Protein AF-A0A1I3PKV8-F1 (afdb_monomer)

Radius of gyration: 22.39 Å; Cα contacts (8 Å, |Δi|>4): 91; chains: 1; bounding box: 80×43×57 Å

Secondary structure (DSSP, 8-state):
-------------------TTGGGS-HHHHHHHHHHHHHHHH-TT-HHHHHHHHHHHHHHHHHHHHHHHHHHHHHHHHHS-HHHHHHHHHHHHHHHHHHHHHHHHHHHHTTTS-HHHHHHHHHHHHHHHHHHHHTSHHHHHTTSS--

Nearest PDB structures (foldseek):
  3jbi-assembly1_V  TM=3.702E-01  e=1.021E+00  Gallus gallus

Solvent-accessible surface area (backbone atoms only — not comparable to full-atom values): 8548 Å² total; per-residue (Å²): 136,89,80,86,81,82,84,79,77,76,82,68,84,78,75,78,77,68,68,97,61,75,87,75,66,53,73,68,39,56,51,40,50,52,50,34,53,54,50,35,71,77,44,78,89,48,68,66,63,37,52,54,43,42,24,52,32,28,45,54,44,24,55,54,49,48,51,53,35,54,56,48,50,51,60,52,43,75,71,44,58,72,74,54,29,55,50,51,54,51,53,51,56,51,48,54,55,51,50,53,55,51,22,52,54,53,23,66,75,38,72,92,50,61,46,65,34,49,28,25,49,43,47,34,49,57,43,52,54,49,42,52,52,73,66,37,63,71,78,56,52,74,72,68,81,81,120

Foldseek 3Di:
DDDDDDPPDDPDPDDPPDPPLVVQFDPQLVVQLVVLVVVCVVPVPDPPSSLVSLLVSLQVRLVVLVVVLVVLLVVLLVLADPVLNVVSVVVVVVLVVVLQVVLQVQLVVPVVDSSSNSSSSSSSVSSVVSSVVSVDVVSVVNNPPPD

Mean predicted aligned error: 9.86 Å

Structure (mmCIF, N/CA/C/O backbone):
data_AF-A0A1I3PKV8-F1
#
_entry.id   AF-A0A1I3PKV8-F1
#
loop_
_atom_site.group_PDB
_atom_site.id
_atom_site.type_symbol
_atom_site.label_atom_id
_atom_site.label_alt_id
_atom_site.label_comp_id
_atom_site.label_asym_id
_atom_site.label_entity_id
_atom_site.label_seq_id
_atom_site.pdbx_PDB_ins_code
_atom_site.Cartn_x
_atom_site.Cartn_y
_atom_site.Cartn_z
_atom_site.occupancy
_atom_site.B_iso_or_equiv
_atom_site.auth_seq_id
_atom_site.auth_comp_id
_atom_site.auth_asym_id
_atom_site.auth_atom_id
_atom_site.pdbx_PDB_model_num
ATOM 1 N N . MET A 1 1 ? 59.854 -33.909 4.022 1.00 40.75 1 MET A N 1
ATOM 2 C CA . MET A 1 1 ? 59.153 -33.776 2.727 1.00 40.75 1 MET A CA 1
ATOM 3 C C . MET A 1 1 ? 57.698 -33.452 3.007 1.00 40.75 1 MET A C 1
ATOM 5 O O . MET A 1 1 ? 57.123 -34.022 3.923 1.00 40.75 1 MET A O 1
ATOM 9 N N . LEU A 1 2 ? 57.193 -32.457 2.286 1.00 44.53 2 LEU A N 1
ATOM 10 C CA . LEU A 1 2 ? 55.882 -31.821 2.399 1.00 44.53 2 LEU A CA 1
ATOM 11 C C . LEU A 1 2 ? 54.740 -32.740 1.947 1.00 44.53 2 LEU A C 1
ATOM 13 O O . LEU A 1 2 ? 54.900 -33.442 0.954 1.00 44.53 2 LEU A O 1
ATOM 17 N N . ALA A 1 3 ? 53.570 -32.611 2.576 1.00 42.50 3 ALA A N 1
ATOM 18 C CA . ALA A 1 3 ? 52.285 -32.695 1.880 1.00 42.50 3 ALA A CA 1
ATOM 19 C C . ALA A 1 3 ? 51.203 -31.947 2.678 1.00 42.50 3 ALA A C 1
ATOM 21 O O . ALA A 1 3 ? 50.620 -32.461 3.629 1.00 42.50 3 ALA A O 1
ATOM 22 N N . PHE A 1 4 ? 50.970 -30.701 2.266 1.00 46.53 4 PHE A N 1
ATOM 23 C CA . PHE A 1 4 ? 49.747 -29.943 2.513 1.00 46.53 4 PHE A CA 1
ATOM 24 C C . PHE A 1 4 ? 48.559 -30.671 1.867 1.00 46.53 4 PHE A C 1
ATOM 26 O O . PHE A 1 4 ? 48.600 -30.944 0.669 1.00 46.53 4 PHE A O 1
ATOM 33 N N . VAL A 1 5 ? 47.474 -30.896 2.610 1.00 56.09 5 VAL A N 1
ATOM 34 C CA . VAL A 1 5 ? 46.148 -31.122 2.016 1.00 56.09 5 VAL A CA 1
ATOM 35 C C . VAL A 1 5 ? 45.291 -29.913 2.360 1.00 56.09 5 VAL A C 1
ATOM 37 O O . VAL A 1 5 ? 44.822 -29.748 3.484 1.00 56.09 5 VAL A O 1
ATOM 40 N N . ALA A 1 6 ? 45.152 -29.030 1.375 1.00 49.81 6 ALA A N 1
ATOM 41 C CA . ALA A 1 6 ? 44.267 -27.882 1.416 1.00 49.81 6 ALA A CA 1
ATOM 42 C C . ALA A 1 6 ? 42.807 -28.359 1.394 1.00 49.81 6 ALA A C 1
ATOM 44 O O . ALA A 1 6 ? 42.340 -28.918 0.402 1.00 49.81 6 ALA A O 1
ATOM 45 N N . MET A 1 7 ? 42.075 -28.124 2.483 1.00 49.09 7 MET A N 1
ATOM 46 C CA . MET A 1 7 ? 40.618 -28.222 2.487 1.00 49.09 7 MET A CA 1
ATOM 47 C C . MET A 1 7 ? 40.035 -26.993 1.781 1.00 49.09 7 MET A C 1
ATOM 49 O O . MET A 1 7 ? 39.788 -25.958 2.397 1.00 49.09 7 MET A O 1
ATOM 53 N N . LEU A 1 8 ? 39.815 -27.113 0.474 1.00 49.81 8 LEU A N 1
ATOM 54 C CA . LEU A 1 8 ? 38.966 -26.205 -0.292 1.00 49.81 8 LEU A CA 1
ATOM 55 C C . LEU A 1 8 ? 37.502 -26.552 0.001 1.00 49.81 8 LEU A C 1
ATOM 57 O O . LEU A 1 8 ? 36.912 -27.415 -0.645 1.00 49.81 8 LEU A O 1
ATOM 61 N N . TRP A 1 9 ? 36.914 -25.892 0.998 1.00 55.56 9 TRP A N 1
ATOM 62 C CA . TRP A 1 9 ? 35.465 -25.897 1.176 1.00 55.56 9 TRP A CA 1
ATOM 63 C C . TRP A 1 9 ? 34.856 -25.018 0.088 1.00 55.56 9 TRP A C 1
ATOM 65 O O . TRP A 1 9 ? 35.055 -23.804 0.061 1.00 55.56 9 TRP A O 1
ATOM 75 N N . GLY A 1 10 ? 34.160 -25.667 -0.844 1.00 43.78 10 GLY A N 1
ATOM 76 C CA . GLY A 1 10 ? 33.440 -25.013 -1.922 1.00 43.78 10 GLY A CA 1
ATOM 77 C C . GLY A 1 10 ? 32.425 -24.016 -1.373 1.00 43.78 10 GLY A C 1
ATOM 78 O O . GLY A 1 10 ? 31.510 -24.379 -0.634 1.00 43.78 10 GLY A O 1
ATOM 79 N N . LEU A 1 11 ? 32.574 -22.758 -1.777 1.00 53.31 11 LEU A N 1
ATOM 80 C CA . LEU A 1 11 ? 31.503 -21.775 -1.733 1.00 53.31 11 LEU A CA 1
ATOM 81 C C . LEU A 1 11 ? 30.396 -22.286 -2.662 1.00 53.31 11 LEU A C 1
ATOM 83 O O . LEU A 1 11 ? 30.490 -22.174 -3.884 1.00 53.31 11 LEU A O 1
ATOM 87 N N . GLY A 1 12 ? 29.373 -22.915 -2.083 1.00 49.25 12 GLY A N 1
ATOM 88 C CA . GLY A 1 12 ? 28.143 -23.226 -2.802 1.00 49.25 12 GLY A CA 1
ATOM 89 C C . GLY A 1 12 ? 27.530 -21.943 -3.380 1.00 49.25 12 GLY A C 1
ATOM 90 O O . GLY A 1 12 ? 27.761 -20.857 -2.840 1.00 49.25 12 GLY A O 1
ATOM 91 N N . PRO A 1 13 ? 26.762 -22.032 -4.480 1.00 54.19 13 PRO A N 1
ATOM 92 C CA . PRO A 1 13 ? 26.143 -20.861 -5.082 1.00 54.19 13 PRO A CA 1
ATOM 93 C C . PRO A 1 13 ? 25.268 -20.166 -4.038 1.00 54.19 13 PRO A C 1
ATOM 95 O O . PRO A 1 13 ? 24.333 -20.763 -3.502 1.00 54.19 13 PRO A O 1
ATOM 98 N N . MET A 1 14 ? 25.581 -18.904 -3.739 1.00 40.78 14 MET A N 1
ATOM 99 C CA . MET A 1 14 ? 24.706 -18.070 -2.929 1.00 40.78 14 MET A CA 1
ATOM 100 C C . MET A 1 14 ? 23.363 -17.984 -3.646 1.00 40.78 14 MET A C 1
ATOM 102 O O . MET A 1 14 ? 23.256 -17.415 -4.731 1.00 40.78 14 MET A O 1
ATOM 106 N N . SER A 1 15 ? 22.334 -18.590 -3.058 1.00 46.16 15 SER A N 1
ATOM 107 C CA . SER A 1 15 ? 20.959 -18.381 -3.479 1.00 46.16 15 SER A CA 1
ATOM 108 C C . SER A 1 15 ? 20.700 -16.879 -3.447 1.00 46.16 15 SER A C 1
ATOM 110 O O . SER A 1 15 ? 20.702 -16.288 -2.366 1.00 46.16 15 SER A O 1
ATOM 112 N N . VAL A 1 16 ? 20.514 -16.271 -4.622 1.00 46.19 16 VAL A N 1
ATOM 113 C CA . VAL A 1 16 ? 20.002 -14.906 -4.764 1.00 46.19 16 VAL A CA 1
ATOM 114 C C . VAL A 1 16 ? 18.682 -14.886 -4.009 1.00 46.19 16 VAL A C 1
ATOM 116 O O . VAL A 1 16 ? 17.677 -15.421 -4.484 1.00 46.19 16 VAL A O 1
ATOM 119 N N . GLN A 1 17 ? 18.712 -14.366 -2.780 1.00 42.47 17 GLN A N 1
ATOM 120 C CA . GLN A 1 17 ? 17.522 -14.202 -1.966 1.00 42.47 17 GLN A CA 1
ATOM 121 C C . GLN A 1 17 ? 16.657 -13.222 -2.730 1.00 42.47 17 GLN A C 1
ATOM 123 O O . GLN A 1 17 ? 16.925 -12.024 -2.786 1.00 42.47 17 GLN A O 1
ATOM 128 N N . SER A 1 18 ? 15.651 -13.761 -3.404 1.00 49.31 18 SER A N 1
ATOM 129 C CA . SER A 1 18 ? 14.627 -12.913 -3.969 1.00 49.31 18 SER A CA 1
ATOM 130 C C . SER A 1 18 ? 14.040 -12.078 -2.832 1.00 49.31 18 SER A C 1
ATOM 132 O O . SER A 1 18 ? 13.883 -12.613 -1.729 1.00 49.31 18 SER A O 1
ATOM 134 N N . PRO A 1 19 ? 13.708 -10.799 -3.065 1.00 55.66 19 PRO A N 1
ATOM 135 C CA . PRO A 1 19 ? 13.130 -9.966 -2.024 1.00 55.66 19 PRO A CA 1
ATOM 136 C C . PRO A 1 19 ? 11.946 -10.706 -1.380 1.00 55.66 19 PRO A C 1
ATOM 138 O O . PRO A 1 19 ? 11.137 -11.298 -2.100 1.00 55.66 19 PRO A O 1
ATOM 141 N N . ALA A 1 20 ? 11.815 -10.646 -0.048 1.00 54.12 20 ALA A N 1
ATOM 142 C CA . ALA A 1 20 ? 10.784 -11.302 0.784 1.00 54.12 20 ALA A CA 1
ATOM 143 C C . ALA A 1 20 ? 9.299 -11.030 0.400 1.00 54.12 20 ALA A C 1
ATOM 145 O O . ALA A 1 20 ? 8.373 -11.428 1.102 1.00 54.12 20 ALA A O 1
ATOM 146 N N . TRP A 1 21 ? 9.061 -10.362 -0.725 1.00 60.47 21 TRP A N 1
ATOM 147 C CA . TRP A 1 21 ? 7.824 -9.736 -1.182 1.00 60.47 21 TRP A CA 1
ATOM 148 C C . TRP A 1 21 ? 7.219 -10.501 -2.381 1.00 60.47 21 TRP A C 1
ATOM 150 O O . TRP A 1 21 ? 6.097 -10.221 -2.791 1.00 60.47 21 TRP A O 1
ATOM 160 N N . LEU A 1 22 ? 7.916 -11.509 -2.936 1.00 53.41 22 LEU A N 1
ATOM 161 C CA . LEU A 1 22 ? 7.489 -12.238 -4.146 1.00 53.41 22 LEU A CA 1
ATOM 162 C C . LEU A 1 22 ? 6.143 -12.977 -4.029 1.00 53.41 22 LEU A C 1
ATOM 164 O O . LEU A 1 22 ? 5.466 -13.146 -5.040 1.00 53.41 22 LEU A O 1
ATOM 168 N N . GLY A 1 23 ? 5.734 -13.401 -2.829 1.00 60.28 23 GLY A N 1
ATOM 169 C CA . GLY A 1 23 ? 4.463 -14.110 -2.613 1.00 60.28 23 GLY A CA 1
ATOM 170 C C . GLY A 1 23 ? 3.223 -13.209 -2.567 1.00 60.28 23 GLY A C 1
ATOM 171 O O . GLY A 1 23 ? 2.116 -13.697 -2.351 1.00 60.28 23 GLY A O 1
ATOM 172 N N . GLU A 1 24 ? 3.389 -11.895 -2.718 1.00 78.12 24 GLU A N 1
ATOM 173 C CA . GLU A 1 24 ? 2.340 -10.920 -2.419 1.00 78.12 24 GLU A CA 1
ATOM 174 C C . GLU A 1 24 ? 1.660 -10.284 -3.641 1.00 78.12 24 GLU A C 1
ATOM 176 O O . GLU A 1 24 ? 0.690 -9.530 -3.491 1.00 78.12 24 GLU A O 1
ATOM 181 N N . PHE A 1 25 ? 2.144 -10.584 -4.844 1.00 89.50 25 PHE A N 1
ATOM 182 C CA . PHE A 1 25 ? 1.652 -9.983 -6.079 1.00 89.50 25 PHE A CA 1
ATOM 183 C C . PHE A 1 25 ? 0.562 -10.824 -6.746 1.00 89.50 25 PHE A C 1
ATOM 185 O O . PHE A 1 25 ? 0.521 -12.050 -6.644 1.00 89.50 25 PHE A O 1
ATOM 192 N N . SER A 1 26 ? -0.348 -10.167 -7.467 1.00 92.12 26 SER A N 1
ATOM 193 C CA . SER A 1 26 ? -1.408 -10.879 -8.179 1.00 92.12 26 SER A CA 1
ATOM 194 C C . SER A 1 26 ? -0.895 -11.596 -9.436 1.00 92.12 26 SER A C 1
ATOM 196 O O . SER A 1 26 ? 0.069 -11.178 -10.083 1.00 92.12 26 SER A O 1
ATOM 198 N N . ALA A 1 27 ? -1.626 -12.622 -9.883 1.00 93.44 27 ALA A N 1
ATOM 199 C CA . ALA A 1 27 ? -1.384 -13.249 -11.185 1.00 93.44 27 ALA A CA 1
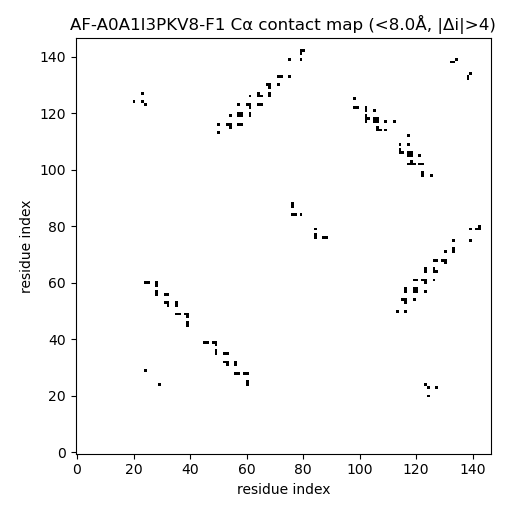ATOM 200 C C . ALA A 1 27 ? -1.409 -12.229 -12.342 1.00 93.44 27 ALA A C 1
ATOM 202 O O . ALA A 1 27 ? -0.648 -12.360 -13.303 1.00 93.44 27 ALA A O 1
ATOM 203 N N . SER A 1 28 ? -2.240 -11.184 -12.228 1.00 93.81 28 SER A N 1
ATOM 204 C CA . SER A 1 28 ? -2.320 -10.110 -13.222 1.00 93.81 28 SER A CA 1
ATOM 205 C C . SER A 1 28 ? -1.062 -9.237 -13.264 1.00 93.81 28 SER A C 1
ATOM 207 O O . SER A 1 28 ? -0.626 -8.867 -14.352 1.00 93.81 28 SER A O 1
ATOM 209 N N . PHE A 1 29 ? -0.416 -8.989 -12.121 1.00 95.06 29 PHE A N 1
ATOM 210 C CA . PHE A 1 29 ? 0.887 -8.323 -12.080 1.00 95.06 29 PHE A CA 1
ATOM 211 C C . PHE A 1 29 ? 1.957 -9.166 -12.769 1.00 95.06 29 PHE A C 1
ATOM 213 O O . PHE A 1 29 ? 2.649 -8.674 -13.657 1.00 95.06 29 PHE A O 1
ATOM 220 N N . HIS A 1 30 ? 2.041 -10.460 -12.451 1.00 93.75 30 HIS A N 1
ATOM 221 C CA . HIS A 1 30 ? 3.005 -11.341 -13.111 1.00 93.75 30 HIS A CA 1
ATOM 222 C C . HIS A 1 30 ? 2.767 -11.440 -14.623 1.00 93.75 30 HIS A C 1
ATOM 224 O O . HIS A 1 30 ? 3.723 -11.475 -15.398 1.00 93.75 30 HIS A O 1
ATOM 230 N N . ALA A 1 31 ? 1.507 -11.464 -15.066 1.00 95.62 31 ALA A N 1
ATOM 231 C CA . ALA A 1 31 ? 1.174 -11.416 -16.486 1.00 95.62 31 ALA A CA 1
ATOM 232 C C . ALA A 1 31 ? 1.639 -10.104 -17.138 1.00 95.62 31 ALA A C 1
ATOM 234 O O . ALA A 1 31 ? 2.252 -10.154 -18.204 1.00 95.62 31 ALA A O 1
ATOM 235 N N . CYS A 1 32 ? 1.420 -8.965 -16.476 1.00 95.75 32 CYS A N 1
ATOM 236 C CA . CYS A 1 32 ? 1.874 -7.651 -16.932 1.00 95.75 32 CYS A CA 1
ATOM 237 C C . CYS A 1 32 ? 3.402 -7.597 -17.073 1.00 95.75 32 CYS A C 1
ATOM 239 O O . CYS A 1 32 ? 3.909 -7.299 -18.152 1.00 95.75 32 CYS A O 1
ATOM 241 N N . MET A 1 33 ? 4.140 -8.014 -16.039 1.00 93.62 33 MET A N 1
ATOM 242 C CA . MET A 1 33 ? 5.608 -8.044 -16.055 1.00 93.62 33 MET A CA 1
ATOM 243 C C . MET A 1 33 ? 6.158 -8.950 -17.168 1.00 93.62 33 MET A C 1
ATOM 245 O O . MET A 1 33 ? 7.126 -8.602 -17.844 1.00 93.62 33 MET A O 1
ATOM 249 N N . ARG A 1 34 ? 5.518 -10.103 -17.427 1.00 93.75 34 ARG A N 1
ATOM 250 C CA . ARG A 1 34 ? 5.886 -10.971 -18.561 1.00 93.75 34 ARG A CA 1
ATOM 251 C C . ARG A 1 34 ? 5.624 -10.305 -19.911 1.00 93.75 34 ARG A C 1
ATOM 253 O O . ARG A 1 34 ? 6.425 -10.484 -20.826 1.00 93.75 34 ARG A O 1
ATOM 260 N N . SER A 1 35 ? 4.521 -9.573 -20.052 1.00 92.12 35 SER A N 1
ATOM 261 C CA . SER A 1 35 ? 4.213 -8.820 -21.273 1.00 92.12 35 SER A CA 1
ATOM 262 C C . SER A 1 35 ? 5.223 -7.698 -21.513 1.00 92.12 35 SER A C 1
ATOM 264 O O . SER A 1 35 ? 5.745 -7.612 -22.621 1.00 92.12 35 SER A O 1
ATOM 266 N N . ALA A 1 36 ? 5.582 -6.931 -20.477 1.00 90.75 36 ALA A N 1
ATOM 267 C CA . ALA A 1 36 ? 6.624 -5.905 -20.549 1.00 90.75 36 ALA A CA 1
ATOM 268 C C . ALA A 1 36 ? 7.969 -6.496 -21.010 1.00 90.75 36 ALA A C 1
ATOM 270 O O . ALA A 1 36 ? 8.589 -5.994 -21.943 1.00 90.75 36 ALA A O 1
ATOM 271 N N . LYS A 1 37 ? 8.375 -7.640 -20.441 1.00 89.38 37 LYS A N 1
ATOM 272 C CA . LYS A 1 37 ? 9.613 -8.334 -20.835 1.00 89.38 37 LYS A CA 1
ATOM 273 C C . LYS A 1 37 ? 9.583 -8.872 -22.269 1.00 89.38 37 LYS A C 1
ATOM 275 O O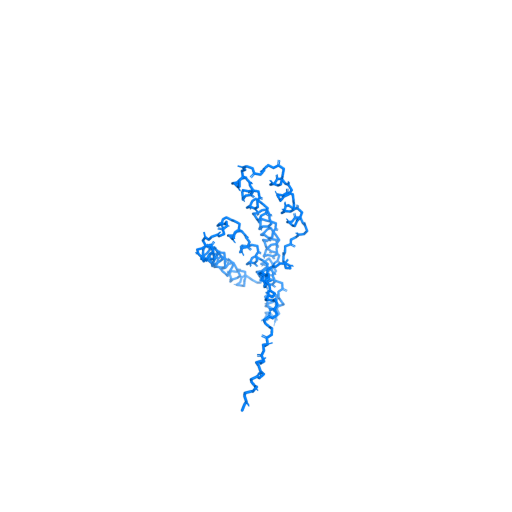 . LYS A 1 37 ? 10.598 -8.843 -22.959 1.00 89.38 37 LYS A O 1
ATOM 280 N N . ARG A 1 38 ? 8.443 -9.401 -22.735 1.00 89.38 38 ARG A N 1
ATOM 281 C CA . ARG A 1 38 ? 8.305 -9.828 -24.141 1.00 89.38 38 ARG A CA 1
ATOM 282 C C . ARG A 1 38 ? 8.423 -8.642 -25.092 1.00 89.38 38 ARG A C 1
ATOM 284 O O . ARG A 1 38 ? 9.074 -8.771 -26.121 1.00 89.38 38 ARG A O 1
ATOM 291 N N . TRP A 1 39 ? 7.826 -7.513 -24.725 1.00 85.44 39 TRP A N 1
ATOM 292 C CA . TRP A 1 39 ? 7.895 -6.287 -25.507 1.00 85.44 39 TRP A CA 1
ATOM 293 C C . TRP A 1 39 ? 9.338 -5.760 -25.604 1.00 85.44 39 TRP A C 1
ATOM 295 O O . TRP A 1 39 ? 9.808 -5.535 -26.716 1.00 85.44 39 TRP A O 1
ATOM 305 N N . GLN A 1 40 ? 10.084 -5.729 -24.491 1.00 85.62 40 GLN A N 1
ATOM 306 C CA . GLN A 1 40 ? 11.516 -5.384 -24.470 1.00 85.62 40 GLN A CA 1
ATOM 307 C C . GLN A 1 40 ? 12.340 -6.245 -25.442 1.00 85.62 40 GLN A C 1
ATOM 309 O O . GLN A 1 40 ? 13.129 -5.733 -26.224 1.00 85.62 40 GLN A O 1
ATOM 314 N N . ARG A 1 41 ? 12.122 -7.568 -25.460 1.00 84.06 41 ARG A N 1
ATOM 315 C CA . ARG A 1 41 ? 12.834 -8.475 -26.382 1.00 84.06 41 ARG A CA 1
ATOM 316 C C . ARG A 1 41 ? 12.537 -8.213 -27.859 1.00 84.06 41 ARG A C 1
ATOM 318 O O . ARG A 1 41 ? 13.349 -8.569 -28.699 1.00 84.06 41 ARG A O 1
ATOM 325 N N . SER A 1 42 ? 11.369 -7.652 -28.172 1.00 83.56 42 SER A N 1
ATOM 326 C CA . SER A 1 42 ? 10.982 -7.316 -29.549 1.00 83.56 42 SER A CA 1
ATOM 327 C C . SER A 1 42 ? 11.482 -5.945 -30.012 1.00 83.56 42 SER A C 1
ATOM 329 O O . SER A 1 42 ? 11.380 -5.638 -31.195 1.00 83.56 42 SER A O 1
ATOM 331 N N . ARG A 1 43 ? 11.981 -5.117 -29.086 1.00 76.81 43 ARG A N 1
ATOM 332 C CA . ARG A 1 43 ? 12.454 -3.747 -29.317 1.00 76.81 43 ARG A CA 1
ATOM 333 C C . ARG A 1 43 ? 13.639 -3.463 -28.391 1.00 76.81 43 ARG A C 1
ATOM 335 O O . ARG A 1 43 ? 13.494 -2.746 -27.407 1.00 76.81 43 ARG A O 1
ATOM 342 N N . SER A 1 44 ? 14.785 -4.077 -28.688 1.00 66.19 44 SER A N 1
ATOM 343 C CA . SER A 1 44 ? 16.001 -4.014 -27.859 1.00 66.19 44 SER A CA 1
ATOM 344 C C . SER A 1 44 ? 16.580 -2.613 -27.676 1.00 66.19 44 SER A C 1
ATOM 346 O O . SER A 1 44 ? 17.373 -2.418 -26.764 1.00 66.19 44 SER A O 1
ATOM 348 N N . ASP A 1 45 ? 16.192 -1.660 -28.522 1.00 77.94 45 ASP A N 1
ATOM 349 C CA . ASP A 1 45 ? 16.918 -0.397 -28.671 1.00 77.94 45 ASP A CA 1
ATOM 350 C C . ASP A 1 45 ? 16.405 0.712 -27.732 1.00 77.94 45 ASP A C 1
ATOM 352 O O . ASP A 1 45 ? 16.941 1.816 -27.744 1.00 77.94 45 ASP A O 1
ATOM 356 N N . ASP A 1 46 ? 15.377 0.443 -26.913 1.00 73.88 46 ASP A N 1
ATOM 357 C CA . ASP A 1 46 ? 14.779 1.434 -26.009 1.00 73.88 46 ASP A CA 1
ATOM 358 C C . ASP A 1 46 ? 14.552 0.867 -24.595 1.00 73.88 46 ASP A C 1
ATOM 360 O O . ASP A 1 46 ? 13.487 0.340 -24.249 1.00 73.88 46 ASP A O 1
ATOM 364 N N . GLU A 1 47 ? 15.588 0.966 -23.760 1.00 72.25 47 GLU A N 1
ATOM 365 C CA . GLU A 1 47 ? 15.544 0.554 -22.352 1.00 72.25 47 GLU A CA 1
ATOM 366 C C . GLU A 1 47 ? 14.553 1.392 -21.521 1.00 72.25 47 GLU A C 1
ATOM 368 O O . GLU A 1 47 ? 13.935 0.870 -20.587 1.00 72.25 47 GLU A O 1
ATOM 373 N N . ASN A 1 48 ? 14.310 2.654 -21.899 1.00 80.12 48 ASN A N 1
ATOM 374 C CA . ASN A 1 48 ? 13.404 3.552 -21.174 1.00 80.12 48 ASN A CA 1
ATOM 375 C C . ASN A 1 48 ? 11.953 3.064 -21.244 1.00 80.12 48 ASN A C 1
ATOM 377 O O . ASN A 1 48 ? 11.218 3.099 -20.252 1.00 80.12 48 ASN A O 1
ATOM 381 N N . LEU A 1 49 ? 11.530 2.555 -22.402 1.00 80.56 49 LEU A N 1
ATOM 382 C CA . LEU A 1 49 ? 10.170 2.050 -22.579 1.00 80.56 49 LEU A CA 1
ATOM 383 C C . LEU A 1 49 ? 9.896 0.768 -21.775 1.00 80.56 49 LEU A C 1
ATOM 385 O O . LEU A 1 49 ? 8.761 0.542 -21.341 1.00 80.56 49 LEU A O 1
ATOM 389 N N . PHE A 1 50 ? 10.917 -0.055 -21.519 1.00 86.06 50 PHE A N 1
ATOM 390 C CA . PHE A 1 50 ? 10.772 -1.210 -20.633 1.00 86.06 50 PHE A CA 1
ATOM 391 C C . PHE A 1 50 ? 10.518 -0.783 -19.184 1.00 86.06 50 PHE A C 1
ATOM 393 O O . PHE A 1 50 ? 9.623 -1.330 -18.532 1.00 86.06 50 PHE A O 1
ATOM 400 N N . GLU A 1 51 ? 11.248 0.219 -18.695 1.00 87.12 51 GLU A N 1
ATOM 401 C CA . GLU A 1 51 ? 11.086 0.711 -17.327 1.00 87.12 51 GLU A CA 1
ATOM 402 C C . GLU A 1 51 ? 9.734 1.393 -17.105 1.00 87.12 51 GLU A C 1
ATOM 404 O O . GLU A 1 51 ? 9.050 1.101 -16.118 1.00 87.12 51 GLU A O 1
ATOM 409 N N . ILE A 1 52 ? 9.260 2.177 -18.078 1.00 90.19 52 ILE A N 1
ATOM 410 C CA . ILE A 1 52 ? 7.899 2.735 -18.062 1.00 90.19 52 ILE A CA 1
ATOM 411 C C . ILE A 1 52 ? 6.853 1.613 -17.965 1.00 90.19 52 ILE A C 1
ATOM 413 O O . ILE A 1 52 ? 5.927 1.687 -17.151 1.00 90.19 52 ILE A O 1
ATOM 417 N N . ALA A 1 53 ? 7.004 0.543 -18.752 1.00 92.25 53 ALA A N 1
ATOM 418 C CA . ALA A 1 53 ? 6.069 -0.579 -18.735 1.00 92.25 53 ALA A CA 1
ATOM 419 C C . ALA A 1 53 ? 6.064 -1.318 -17.384 1.00 92.25 53 ALA A C 1
ATOM 421 O O . ALA A 1 53 ? 4.998 -1.676 -16.876 1.00 92.25 53 ALA A O 1
ATOM 422 N N . ARG A 1 54 ? 7.233 -1.524 -16.766 1.00 93.00 54 ARG A N 1
ATOM 423 C CA . ARG A 1 54 ? 7.336 -2.126 -15.426 1.00 93.00 54 ARG A CA 1
ATOM 424 C C . ARG A 1 54 ? 6.695 -1.253 -14.358 1.00 93.00 54 ARG A C 1
ATOM 426 O O . ARG A 1 54 ? 5.955 -1.771 -13.519 1.00 93.00 54 ARG A O 1
ATOM 433 N N . MET A 1 55 ? 6.957 0.052 -14.397 1.00 94.06 55 MET A N 1
ATOM 434 C CA . MET A 1 55 ? 6.384 1.010 -13.458 1.00 94.06 55 MET A CA 1
ATOM 435 C C . MET A 1 55 ? 4.856 1.001 -13.555 1.00 94.06 55 MET A C 1
ATOM 437 O O . MET A 1 55 ? 4.181 0.885 -12.534 1.00 94.06 55 MET A O 1
ATOM 441 N N . ALA A 1 56 ? 4.307 1.001 -14.773 1.00 95.25 56 ALA A N 1
ATOM 442 C CA . ALA A 1 56 ? 2.868 0.893 -14.997 1.00 95.25 56 ALA A CA 1
ATOM 443 C C . ALA A 1 56 ? 2.280 -0.413 -14.426 1.00 95.25 56 ALA A C 1
ATOM 445 O O . ALA A 1 56 ? 1.210 -0.398 -13.810 1.00 95.25 56 ALA A O 1
ATOM 446 N N . CYS A 1 57 ? 2.980 -1.546 -14.571 1.00 95.94 57 CYS A N 1
ATOM 447 C CA . CYS A 1 57 ? 2.565 -2.807 -13.951 1.00 95.94 57 CYS A CA 1
ATOM 448 C C . CYS A 1 57 ? 2.527 -2.716 -12.416 1.00 95.94 57 CYS A C 1
ATOM 450 O O . CYS A 1 57 ? 1.563 -3.181 -11.798 1.00 95.94 57 CYS A O 1
ATOM 452 N N . ALA A 1 58 ? 3.556 -2.126 -11.801 1.00 95.19 58 ALA A N 1
ATOM 453 C CA . ALA A 1 58 ? 3.655 -1.972 -10.351 1.00 95.19 58 ALA A CA 1
ATOM 454 C C . ALA A 1 58 ? 2.596 -0.999 -9.801 1.00 95.19 58 ALA A C 1
ATOM 456 O O . ALA A 1 58 ? 1.912 -1.321 -8.827 1.00 95.19 58 ALA A O 1
ATOM 457 N N . GLU A 1 59 ? 2.376 0.138 -10.464 1.00 97.19 59 GLU A N 1
ATOM 458 C CA . GLU A 1 59 ? 1.325 1.097 -10.110 1.00 97.19 59 GLU A CA 1
ATOM 459 C C . GLU A 1 59 ? -0.068 0.460 -10.191 1.00 97.19 59 GLU A C 1
ATOM 461 O O . GLU A 1 59 ? -0.887 0.609 -9.278 1.00 97.19 59 GLU A O 1
ATOM 466 N N . ALA A 1 60 ? -0.351 -0.280 -11.268 1.00 97.81 60 ALA A N 1
ATOM 467 C CA . ALA A 1 60 ? -1.628 -0.964 -11.439 1.00 97.81 60 ALA A CA 1
ATOM 468 C C . ALA A 1 60 ? -1.873 -2.007 -10.337 1.00 97.81 60 ALA A C 1
ATOM 470 O O . ALA A 1 60 ? -3.008 -2.172 -9.875 1.00 97.81 60 ALA A O 1
ATOM 471 N N . GLU A 1 61 ? -0.822 -2.703 -9.895 1.00 97.31 61 GLU A N 1
ATOM 472 C CA . GLU A 1 61 ? -0.900 -3.594 -8.741 1.00 97.31 61 GLU A CA 1
ATOM 473 C C . GLU A 1 61 ? -1.186 -2.839 -7.452 1.00 97.31 61 GLU A C 1
ATOM 475 O O . GLU A 1 61 ? -2.144 -3.189 -6.758 1.00 97.31 61 GLU A O 1
ATOM 480 N N . TRP A 1 62 ? -0.439 -1.773 -7.170 1.00 97.25 62 TRP A N 1
ATOM 481 C CA . TRP A 1 62 ? -0.673 -0.956 -5.986 1.00 97.25 62 TRP A CA 1
ATOM 482 C C . TRP A 1 62 ? -2.116 -0.443 -5.942 1.00 97.25 62 TRP A C 1
ATOM 484 O O . TRP A 1 62 ? -2.814 -0.697 -4.961 1.00 97.25 62 TRP A O 1
ATOM 494 N N . LYS A 1 63 ? -2.629 0.152 -7.028 1.00 98.25 63 LYS A N 1
ATOM 495 C CA . LYS A 1 63 ? -4.024 0.623 -7.115 1.00 98.25 63 LYS A CA 1
ATOM 496 C C . LYS A 1 63 ? -5.038 -0.488 -6.834 1.00 98.25 63 LYS A C 1
ATOM 498 O O . LYS A 1 63 ? -6.072 -0.247 -6.209 1.00 98.25 63 LYS A O 1
ATOM 503 N N . ARG A 1 64 ? -4.777 -1.721 -7.283 1.00 97.25 64 ARG A N 1
ATOM 504 C CA . ARG A 1 64 ? -5.658 -2.865 -7.003 1.00 97.25 64 ARG A CA 1
ATOM 505 C C . ARG A 1 64 ? -5.666 -3.207 -5.519 1.00 97.25 64 ARG A C 1
ATOM 507 O O . ARG A 1 64 ? -6.739 -3.428 -4.957 1.00 97.25 64 ARG A O 1
ATOM 514 N N . ARG A 1 65 ? -4.494 -3.252 -4.887 1.00 97.19 65 ARG A N 1
ATOM 515 C CA . ARG A 1 65 ? -4.365 -3.541 -3.454 1.00 97.19 65 ARG A CA 1
ATOM 516 C C . ARG A 1 65 ? -4.944 -2.417 -2.599 1.00 97.19 65 ARG A C 1
ATOM 518 O O . ARG A 1 65 ? -5.669 -2.709 -1.654 1.00 97.19 65 ARG A O 1
ATOM 525 N N . ASP A 1 66 ? -4.743 -1.165 -2.986 1.00 98.19 66 ASP A N 1
ATOM 526 C CA . ASP A 1 66 ? -5.274 0.008 -2.288 1.00 98.19 66 ASP A CA 1
ATOM 527 C C . ASP A 1 66 ? -6.813 0.026 -2.292 1.00 98.19 66 ASP A C 1
ATOM 529 O O . ASP A 1 66 ? -7.447 0.228 -1.259 1.00 98.19 66 ASP A O 1
ATOM 533 N N . ARG A 1 67 ? -7.453 -0.351 -3.410 1.00 98.31 67 ARG A N 1
ATOM 534 C CA . ARG A 1 67 ? -8.915 -0.563 -3.442 1.00 98.31 67 ARG A CA 1
ATOM 535 C C . ARG A 1 67 ? -9.375 -1.627 -2.444 1.00 98.31 67 ARG A C 1
ATOM 537 O O . ARG A 1 67 ? -10.384 -1.432 -1.768 1.00 98.31 67 ARG A O 1
ATOM 544 N N . VAL A 1 68 ? -8.653 -2.746 -2.344 1.00 96.81 68 VAL A N 1
ATOM 545 C CA . VAL A 1 68 ? -8.966 -3.810 -1.372 1.00 96.81 68 VAL A CA 1
ATOM 546 C C . VAL A 1 68 ? -8.817 -3.293 0.059 1.00 96.81 68 VAL A C 1
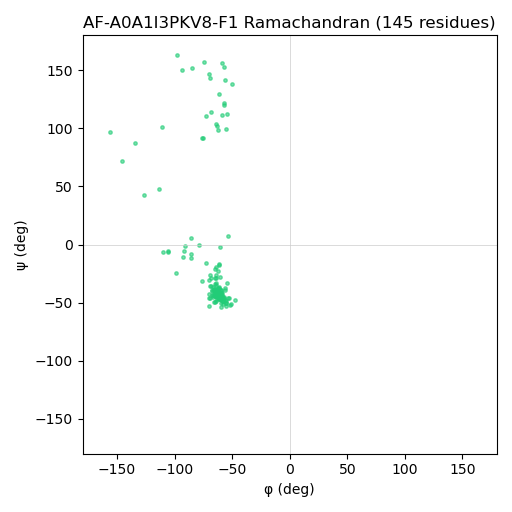ATOM 548 O O . VAL A 1 68 ? -9.681 -3.580 0.895 1.00 96.81 68 VAL A O 1
ATOM 551 N N . LEU A 1 69 ? -7.762 -2.521 0.332 1.00 97.69 69 LEU A N 1
ATOM 552 C CA . LEU A 1 69 ? -7.531 -1.884 1.624 1.00 97.69 69 LEU A CA 1
ATOM 553 C C . LEU A 1 69 ? -8.679 -0.937 1.985 1.00 97.69 69 LEU A C 1
ATOM 555 O O . LEU A 1 69 ? -9.306 -1.128 3.022 1.00 97.69 69 LEU 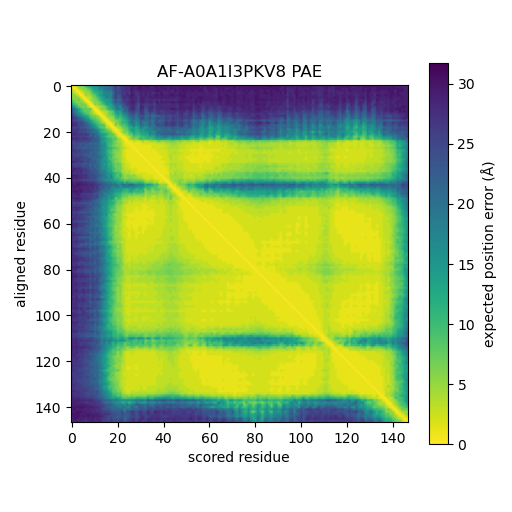A O 1
ATOM 559 N N . ASN A 1 70 ? -9.029 0.002 1.106 1.00 98.31 70 ASN A N 1
ATOM 560 C CA . ASN A 1 70 ? -10.076 0.999 1.348 1.00 98.31 70 ASN A CA 1
ATOM 561 C C . ASN A 1 70 ? -11.446 0.358 1.609 1.00 98.31 70 ASN A C 1
ATOM 563 O O . ASN A 1 70 ? -12.173 0.750 2.525 1.00 98.31 70 ASN A O 1
ATOM 567 N N . GLN A 1 71 ? -11.795 -0.684 0.848 1.00 98.19 71 GLN A N 1
ATOM 568 C CA . GLN A 1 71 ? -13.023 -1.445 1.083 1.00 98.19 71 GLN A CA 1
ATOM 569 C C . GLN A 1 71 ? -13.014 -2.154 2.443 1.00 98.19 71 GLN A C 1
ATOM 571 O O . GLN A 1 71 ? -14.044 -2.227 3.115 1.00 98.19 71 GLN A O 1
ATOM 576 N N . LEU A 1 72 ? -11.870 -2.712 2.848 1.00 96.69 72 LEU A N 1
ATOM 577 C CA . LEU A 1 72 ? -11.730 -3.362 4.146 1.00 96.69 72 LEU A CA 1
ATOM 578 C C . LEU A 1 72 ? -11.789 -2.349 5.290 1.00 96.69 72 LEU A C 1
ATOM 580 O O . LEU A 1 72 ? -12.544 -2.579 6.231 1.00 96.69 72 LEU A O 1
ATOM 584 N N . TYR A 1 73 ? -11.063 -1.238 5.177 1.00 97.00 73 TYR A N 1
ATOM 585 C CA . TYR A 1 73 ? -11.092 -0.126 6.119 1.00 97.00 73 TYR A CA 1
ATOM 586 C C . TYR A 1 73 ? -12.528 0.334 6.358 1.00 97.00 73 TYR A C 1
ATOM 588 O O . TYR A 1 73 ? -12.977 0.315 7.500 1.00 97.00 73 TYR A O 1
ATOM 596 N N . LYS A 1 74 ? -13.291 0.623 5.29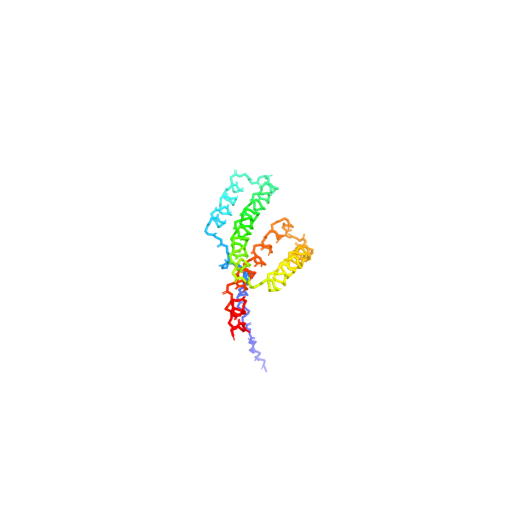2 1.00 97.62 74 LYS A N 1
ATOM 597 C CA . LYS A 1 74 ? -14.697 1.040 5.405 1.00 97.62 74 LYS A CA 1
ATOM 598 C C . LYS A 1 74 ? -15.529 0.018 6.184 1.00 97.62 74 LYS A C 1
ATOM 600 O O . LYS A 1 74 ? -16.212 0.374 7.137 1.00 97.62 74 LYS A O 1
ATOM 605 N N . ARG A 1 75 ? -15.424 -1.272 5.840 1.00 95.75 75 ARG A N 1
ATOM 606 C CA . ARG A 1 75 ? -16.162 -2.340 6.540 1.00 95.75 75 ARG A CA 1
ATOM 607 C C . ARG A 1 75 ? -15.788 -2.466 8.015 1.00 95.75 75 ARG A C 1
ATOM 609 O O . ARG A 1 75 ? -16.661 -2.781 8.819 1.00 95.75 75 ARG A O 1
ATOM 616 N N . VAL A 1 76 ? -14.510 -2.312 8.361 1.00 94.88 76 VAL A N 1
ATOM 617 C CA . VAL A 1 76 ? -14.051 -2.370 9.757 1.00 94.88 76 VAL A CA 1
ATOM 618 C C . VAL A 1 76 ? -14.544 -1.133 10.499 1.00 94.88 76 VAL A C 1
ATOM 620 O O . VAL A 1 76 ? -15.246 -1.274 11.493 1.00 94.88 76 VAL A O 1
ATOM 623 N N . HIS A 1 77 ? -14.264 0.054 9.968 1.00 95.00 77 HIS A N 1
ATOM 624 C CA . HIS A 1 77 ? -14.669 1.341 10.518 1.00 95.00 77 HIS A CA 1
ATOM 625 C C . HIS A 1 77 ? -16.173 1.392 10.822 1.00 95.00 77 HIS A C 1
ATOM 627 O O . HIS A 1 77 ? -16.569 1.660 11.954 1.00 95.00 77 HIS A O 1
ATOM 633 N N . ASP A 1 78 ? -17.026 1.031 9.863 1.00 94.81 78 ASP A N 1
ATOM 634 C CA . ASP A 1 78 ? -18.482 1.119 10.025 1.00 94.81 78 ASP A CA 1
ATOM 635 C C . ASP A 1 78 ? -19.025 0.182 11.124 1.00 94.81 78 ASP A C 1
ATOM 637 O O . ASP A 1 78 ? -20.103 0.417 11.669 1.00 94.81 78 ASP A O 1
ATOM 641 N N . ARG A 1 79 ? -18.267 -0.845 11.524 1.00 93.50 79 ARG A N 1
ATOM 642 C CA . ARG A 1 79 ? -18.645 -1.787 12.593 1.00 93.50 79 ARG A CA 1
ATOM 643 C C . ARG A 1 79 ? -18.133 -1.399 13.979 1.00 93.50 79 ARG A C 1
ATOM 645 O O . ARG A 1 79 ? -18.538 -2.026 14.954 1.00 93.50 79 ARG A O 1
ATOM 652 N N . LEU A 1 80 ? -17.242 -0.414 14.076 1.00 90.56 80 LEU A N 1
ATOM 653 C CA . LEU A 1 80 ? -16.668 0.019 15.348 1.00 90.56 80 LEU A CA 1
ATOM 654 C C . LEU A 1 80 ? -17.577 1.037 16.067 1.00 90.56 80 LEU A C 1
ATOM 656 O O . LEU A 1 80 ? -18.278 1.801 15.398 1.00 90.56 80 LEU A O 1
ATOM 660 N N . PRO A 1 81 ? -17.540 1.109 17.412 1.00 92.06 81 PRO A N 1
ATOM 661 C CA . PRO A 1 81 ? -18.112 2.214 18.185 1.00 92.06 81 PRO A CA 1
ATOM 662 C C . PRO A 1 81 ? -17.492 3.578 17.818 1.00 92.06 81 PRO A C 1
ATOM 664 O O . PRO A 1 81 ? -16.336 3.617 17.385 1.00 92.06 81 PRO A O 1
ATOM 667 N N . PRO A 1 82 ? -18.184 4.714 18.049 1.00 92.75 82 PRO A N 1
ATOM 668 C CA . PRO A 1 82 ? -17.728 6.041 17.614 1.00 92.75 82 PRO A CA 1
ATOM 669 C C . PRO A 1 82 ? -16.297 6.414 18.036 1.00 92.75 82 PRO A C 1
ATOM 671 O O . PRO A 1 82 ? -15.502 6.835 17.201 1.00 92.75 82 PRO A O 1
ATOM 674 N N . ALA A 1 83 ? -15.921 6.189 19.299 1.00 89.94 83 ALA A N 1
ATOM 675 C CA . ALA A 1 83 ? -14.567 6.491 19.778 1.00 89.94 83 ALA A CA 1
ATOM 676 C C . ALA A 1 83 ? -13.485 5.672 19.045 1.00 89.94 83 ALA A C 1
ATOM 678 O O . ALA A 1 83 ? -12.409 6.174 18.718 1.00 89.94 83 ALA A O 1
ATOM 679 N N . GLN A 1 84 ? -13.785 4.411 18.732 1.00 91.81 84 GLN A N 1
ATOM 680 C CA . GLN A 1 84 ? -12.868 3.524 18.019 1.00 91.81 84 GLN A CA 1
ATOM 681 C C . GLN A 1 84 ? -12.803 3.846 16.521 1.00 91.81 84 GLN A C 1
ATOM 683 O O . GLN A 1 84 ? -11.737 3.708 15.930 1.00 91.81 84 GLN A O 1
ATOM 688 N N . ARG A 1 85 ? -13.897 4.334 15.918 1.00 94.06 85 ARG A N 1
ATOM 689 C CA . ARG A 1 85 ? -13.899 4.873 14.546 1.00 94.06 85 ARG A CA 1
ATOM 690 C C . ARG A 1 85 ? -12.919 6.027 14.403 1.00 94.06 85 ARG A C 1
ATOM 692 O O . ARG A 1 85 ? -12.049 5.983 13.538 1.00 94.06 85 ARG A O 1
ATOM 699 N N . THR A 1 86 ? -13.007 7.007 15.303 1.00 94.75 86 THR A N 1
ATOM 700 C CA . THR A 1 86 ? -12.094 8.158 15.327 1.00 94.75 86 THR A CA 1
ATOM 701 C C . THR A 1 86 ? -10.644 7.712 15.487 1.00 94.75 86 THR A C 1
ATOM 703 O O . THR A 1 86 ? -9.774 8.163 14.742 1.00 94.75 86 THR A O 1
ATOM 706 N N . ARG A 1 87 ? -10.385 6.768 16.402 1.00 93.75 87 ARG A N 1
ATOM 707 C CA . ARG A 1 87 ? -9.046 6.199 16.596 1.00 93.75 87 ARG A CA 1
ATOM 708 C C . ARG A 1 87 ? -8.532 5.482 15.344 1.00 93.75 87 ARG A C 1
ATOM 710 O O . ARG A 1 87 ? -7.398 5.719 14.943 1.00 93.75 87 ARG A O 1
ATOM 717 N N . LEU A 1 88 ? -9.344 4.631 14.716 1.00 94.38 88 LEU A N 1
ATOM 718 C CA . LEU A 1 88 ? -8.956 3.914 13.500 1.00 94.38 88 LEU A CA 1
ATOM 719 C C . LEU A 1 88 ? -8.673 4.884 12.346 1.00 94.38 88 LEU A C 1
ATOM 721 O O . LEU A 1 88 ? -7.688 4.709 11.635 1.00 94.38 88 LEU A O 1
ATOM 725 N N . ALA A 1 89 ? -9.491 5.926 12.186 1.00 96.75 89 ALA A N 1
ATOM 726 C CA . ALA A 1 89 ? -9.279 6.946 11.165 1.00 96.75 89 ALA A CA 1
ATOM 727 C C . ALA A 1 89 ? -7.953 7.699 11.365 1.00 96.75 89 ALA A C 1
ATOM 729 O O . ALA A 1 89 ? -7.250 7.971 10.395 1.00 96.75 89 ALA A O 1
ATOM 730 N N . ALA A 1 90 ? -7.589 8.019 12.612 1.00 96.50 90 ALA A N 1
ATOM 731 C CA . ALA A 1 90 ? -6.296 8.627 12.924 1.00 96.50 90 ALA A CA 1
ATOM 732 C C . ALA A 1 90 ? -5.126 7.689 12.578 1.00 96.50 90 ALA A C 1
ATOM 734 O O . ALA A 1 90 ? -4.200 8.106 11.886 1.00 96.50 90 ALA A O 1
ATOM 735 N N . LEU A 1 91 ? -5.216 6.414 12.977 1.00 95.81 91 LEU A N 1
ATOM 736 C CA . LEU A 1 91 ? -4.202 5.401 12.665 1.00 95.81 91 LEU A CA 1
ATOM 737 C C . LEU A 1 91 ? -4.033 5.176 11.159 1.00 95.81 91 LEU A C 1
ATOM 739 O O . LEU A 1 91 ? -2.922 4.927 10.706 1.00 95.81 91 LEU A O 1
ATOM 743 N N . GLU A 1 92 ? -5.114 5.223 10.377 1.00 97.69 92 GLU A N 1
ATOM 744 C CA . GLU A 1 92 ? -5.033 5.046 8.924 1.00 97.69 92 GLU A CA 1
ATOM 745 C C . GLU A 1 92 ? -4.354 6.238 8.244 1.00 97.69 92 GLU A C 1
ATOM 747 O O . GLU A 1 92 ? -3.492 6.043 7.393 1.00 97.69 92 GLU A O 1
ATOM 752 N N . ARG A 1 93 ? -4.681 7.472 8.655 1.00 98.38 93 ARG A N 1
ATOM 753 C CA . ARG A 1 93 ? -4.016 8.678 8.133 1.00 98.38 93 ARG A CA 1
ATOM 754 C C . ARG A 1 93 ? -2.524 8.680 8.447 1.00 98.38 93 ARG A C 1
ATOM 756 O O . ARG A 1 93 ? -1.725 8.945 7.556 1.00 98.38 93 ARG A O 1
ATOM 763 N N . GLN A 1 94 ? -2.165 8.356 9.689 1.00 97.50 94 GLN A N 1
ATOM 764 C CA . GLN A 1 94 ? -0.769 8.241 10.102 1.00 97.50 94 GLN A CA 1
ATOM 765 C C . GLN A 1 94 ? -0.032 7.187 9.267 1.00 97.50 94 GLN A C 1
ATOM 767 O O . GLN A 1 94 ? 1.021 7.477 8.706 1.00 97.50 94 GLN A O 1
ATOM 772 N N . TRP A 1 95 ? -0.626 6.000 9.117 1.00 98.00 95 TRP A N 1
ATOM 773 C CA . TRP A 1 95 ? -0.039 4.920 8.329 1.00 98.00 95 TRP A CA 1
ATOM 774 C C . TRP A 1 95 ? 0.190 5.310 6.860 1.00 98.00 95 TRP A C 1
ATOM 776 O O . TRP A 1 95 ? 1.218 4.947 6.294 1.00 98.00 95 TRP A O 1
ATOM 786 N N . VAL A 1 96 ? -0.726 6.060 6.232 1.00 98.06 96 VAL A N 1
ATOM 787 C CA . VAL A 1 96 ? -0.521 6.545 4.855 1.00 98.06 96 VAL A CA 1
ATOM 788 C C . VAL A 1 96 ? 0.722 7.429 4.775 1.00 98.06 96 VAL A C 1
ATOM 790 O O . VAL A 1 96 ? 1.550 7.207 3.897 1.00 98.06 96 VAL A O 1
ATOM 793 N N . THR A 1 97 ? 0.888 8.385 5.693 1.00 97.75 97 THR A N 1
ATOM 794 C CA . THR A 1 97 ? 2.076 9.252 5.726 1.00 97.75 97 THR A CA 1
ATOM 795 C C . THR A 1 97 ? 3.356 8.443 5.932 1.00 97.75 97 THR A C 1
ATOM 797 O O . THR A 1 97 ? 4.323 8.625 5.196 1.00 97.75 97 THR A O 1
ATOM 800 N N . GLU A 1 98 ? 3.356 7.510 6.885 1.00 97.06 98 GLU A N 1
ATOM 801 C CA . GLU A 1 98 ? 4.497 6.626 7.158 1.00 97.06 98 GLU A CA 1
ATOM 802 C C . GLU A 1 98 ? 4.862 5.761 5.949 1.00 97.06 98 GLU A C 1
ATOM 804 O O . GLU A 1 98 ? 6.039 5.651 5.614 1.00 97.06 98 GLU A O 1
ATOM 809 N N . ARG A 1 99 ? 3.867 5.208 5.242 1.00 97.50 99 ARG A N 1
ATOM 810 C CA . ARG A 1 99 ? 4.073 4.437 4.010 1.00 97.50 99 ARG A CA 1
ATOM 811 C C . ARG A 1 99 ? 4.787 5.261 2.944 1.00 97.50 99 ARG A C 1
ATOM 813 O O . ARG A 1 99 ? 5.711 4.751 2.321 1.00 97.50 99 ARG A O 1
ATOM 820 N N . GLU A 1 100 ? 4.338 6.490 2.687 1.00 97.50 100 GLU A N 1
ATOM 821 C CA . GLU A 1 100 ? 4.955 7.327 1.649 1.00 97.50 100 GLU A CA 1
ATOM 822 C C . GLU A 1 100 ? 6.406 7.670 2.017 1.00 97.50 100 GLU A C 1
ATOM 824 O O . GLU A 1 100 ? 7.293 7.510 1.184 1.00 97.50 100 GLU A O 1
ATOM 829 N N . MET A 1 101 ? 6.670 8.040 3.278 1.00 96.88 101 MET A N 1
ATOM 830 C CA . MET A 1 101 ? 8.036 8.293 3.755 1.00 96.88 101 MET A CA 1
ATOM 831 C C . MET A 1 101 ? 8.926 7.054 3.630 1.00 96.88 101 MET A C 1
ATOM 833 O O . MET A 1 101 ? 10.038 7.145 3.116 1.00 96.88 101 MET A O 1
ATOM 837 N N . GLN A 1 102 ? 8.430 5.890 4.057 1.00 94.75 102 GLN A N 1
ATOM 838 C CA . GLN A 1 102 ? 9.163 4.633 3.950 1.00 94.75 102 GLN A CA 1
ATOM 839 C C . GLN A 1 102 ? 9.477 4.303 2.489 1.00 94.75 102 GLN A C 1
ATOM 841 O O . GLN A 1 102 ? 10.613 3.969 2.179 1.00 94.75 102 GLN A O 1
ATOM 846 N N . CYS A 1 103 ? 8.501 4.408 1.586 1.00 94.44 103 CYS A N 1
ATOM 847 C CA . CYS A 1 103 ? 8.718 4.045 0.189 1.00 94.44 103 CYS A CA 1
ATOM 848 C C . CYS A 1 103 ? 9.631 5.020 -0.557 1.00 94.44 103 CYS A C 1
ATOM 850 O O . CYS A 1 103 ? 10.382 4.566 -1.414 1.00 94.44 103 CYS A O 1
ATOM 852 N N . ASN A 1 104 ? 9.636 6.307 -0.197 1.00 93.75 104 ASN A N 1
ATOM 853 C CA . ASN A 1 104 ? 10.643 7.253 -0.686 1.00 93.75 104 ASN A CA 1
ATOM 854 C C . ASN A 1 104 ? 12.050 6.892 -0.169 1.00 93.75 104 ASN A C 1
ATOM 856 O O . ASN A 1 104 ? 13.008 6.842 -0.936 1.00 93.75 104 ASN A O 1
ATOM 860 N N . ALA A 1 105 ? 12.179 6.546 1.114 1.00 91.56 105 ALA A N 1
ATOM 861 C CA . ALA A 1 105 ? 13.463 6.113 1.665 1.00 91.56 105 ALA A CA 1
ATOM 862 C C . ALA A 1 105 ? 13.962 4.800 1.027 1.00 91.56 105 ALA A C 1
ATOM 864 O O . ALA A 1 105 ? 15.161 4.623 0.831 1.00 91.56 105 ALA A O 1
ATOM 865 N N . GLU A 1 106 ? 13.066 3.869 0.680 1.00 88.25 106 GLU A N 1
ATOM 866 C CA . GLU A 1 106 ? 13.442 2.655 -0.055 1.00 88.25 106 GLU A CA 1
ATOM 867 C C . GLU A 1 106 ? 13.923 2.966 -1.479 1.00 88.25 106 GLU A C 1
ATOM 869 O O . GLU A 1 106 ? 14.880 2.347 -1.935 1.00 88.25 106 GLU A O 1
ATOM 874 N N . THR A 1 107 ? 13.340 3.948 -2.178 1.00 87.31 107 THR A N 1
ATOM 875 C CA . THR A 1 107 ? 13.876 4.354 -3.489 1.00 87.31 107 THR A CA 1
ATOM 876 C C . THR A 1 107 ? 15.289 4.917 -3.400 1.00 87.31 107 THR A C 1
ATOM 878 O O . THR A 1 107 ? 16.130 4.563 -4.219 1.00 87.31 107 THR A O 1
ATOM 881 N N . GLU A 1 108 ? 15.590 5.707 -2.367 1.00 86.75 108 GLU A N 1
ATOM 882 C CA . GLU A 1 108 ? 16.923 6.293 -2.165 1.00 86.75 108 GLU A CA 1
ATOM 883 C C . GLU A 1 108 ? 18.001 5.229 -1.893 1.00 86.75 108 GLU A C 1
ATOM 885 O O . GLU A 1 108 ? 19.143 5.367 -2.332 1.00 86.75 108 GLU A O 1
ATOM 890 N N . LYS A 1 109 ? 17.644 4.132 -1.208 1.00 83.69 109 LYS A N 1
ATOM 891 C CA . LYS A 1 109 ? 18.558 3.003 -0.946 1.00 83.69 109 LYS A CA 1
ATOM 892 C C . LYS A 1 109 ? 18.902 2.201 -2.201 1.00 83.69 109 LYS A C 1
ATOM 894 O O . LYS A 1 109 ? 19.951 1.563 -2.245 1.00 83.69 109 LYS A O 1
ATOM 899 N N . HIS A 1 110 ? 18.018 2.214 -3.195 1.00 77.44 110 HIS A N 1
ATOM 900 C CA . HIS A 1 110 ? 18.111 1.419 -4.416 1.00 77.44 110 HIS A CA 1
ATOM 901 C C . HIS A 1 110 ? 18.321 2.313 -5.645 1.00 77.44 110 HI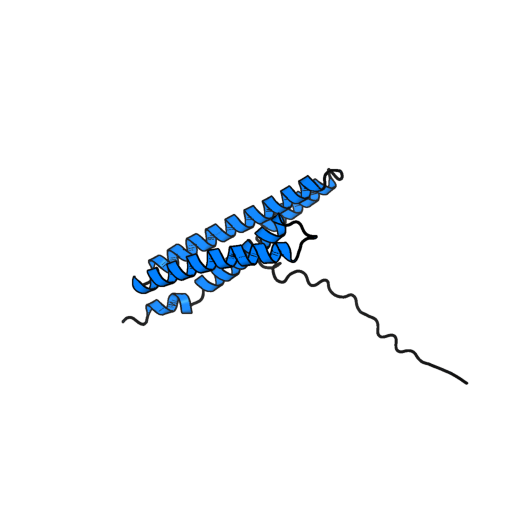S A C 1
ATOM 903 O O . HIS A 1 110 ? 17.666 2.135 -6.667 1.00 77.44 110 HIS A O 1
ATOM 909 N N . SER A 1 111 ? 19.260 3.259 -5.566 1.00 66.12 111 SER A N 1
ATOM 910 C CA . SER A 1 111 ? 19.511 4.271 -6.608 1.00 66.12 111 SER A CA 1
ATOM 911 C C . SER A 1 111 ? 19.936 3.718 -7.978 1.00 66.12 111 SER A C 1
ATOM 913 O O . SER A 1 111 ? 19.859 4.426 -8.977 1.00 66.12 111 SER A O 1
ATOM 915 N N . PHE A 1 112 ? 20.376 2.457 -8.048 1.00 66.69 112 PHE A N 1
ATOM 916 C CA . PHE A 1 112 ? 20.691 1.761 -9.305 1.00 66.69 112 PHE A CA 1
ATOM 917 C C . PHE A 1 112 ? 19.502 0.976 -9.883 1.00 66.69 112 PHE A C 1
ATOM 919 O O . PHE A 1 112 ? 19.608 0.398 -10.965 1.00 66.69 112 PHE A O 1
ATOM 926 N N . GLU A 1 113 ? 18.384 0.914 -9.162 1.00 74.56 113 GLU A N 1
ATOM 927 C CA . GLU A 1 113 ? 17.133 0.337 -9.638 1.00 74.56 113 GLU A CA 1
ATOM 928 C C . GLU A 1 113 ? 16.199 1.441 -10.139 1.00 74.56 113 GLU A C 1
ATOM 930 O O . GLU A 1 113 ? 16.351 2.622 -9.844 1.00 74.56 113 GLU A O 1
ATOM 935 N N . SER A 1 114 ? 15.192 1.044 -10.909 1.00 81.75 114 SER A N 1
ATOM 936 C CA . SER A 1 114 ? 14.154 1.956 -11.377 1.00 81.75 114 SER A CA 1
ATOM 937 C C . SER A 1 114 ? 13.353 2.505 -10.198 1.00 81.75 114 SER A C 1
ATOM 939 O O . SER A 1 114 ? 12.498 1.803 -9.649 1.00 81.75 114 SER A O 1
ATOM 941 N N . GLU A 1 115 ? 13.620 3.762 -9.825 1.00 84.56 115 GLU A N 1
ATOM 942 C CA . GLU A 1 115 ? 13.005 4.449 -8.680 1.00 84.56 115 GLU A CA 1
ATOM 943 C C . GLU A 1 115 ? 11.481 4.277 -8.672 1.00 84.56 115 GLU A C 1
ATOM 945 O O . GLU A 1 115 ? 10.893 3.855 -7.676 1.00 84.56 115 GLU A O 1
ATOM 950 N N . GLY A 1 116 ? 10.831 4.504 -9.818 1.00 87.75 116 GLY A N 1
ATOM 951 C CA . GLY A 1 116 ? 9.382 4.366 -9.947 1.00 87.75 116 GLY A CA 1
ATOM 952 C C . GLY A 1 116 ? 8.884 2.942 -9.685 1.00 87.75 116 GLY A C 1
ATOM 953 O O . GLY A 1 116 ? 7.871 2.747 -9.010 1.00 87.75 116 GLY A O 1
ATOM 954 N N . VAL A 1 117 ? 9.595 1.922 -10.177 1.00 90.56 117 VAL A N 1
ATOM 955 C CA . VAL A 1 117 ? 9.241 0.519 -9.918 1.00 90.56 117 VAL A CA 1
ATOM 956 C C . VAL A 1 117 ? 9.406 0.202 -8.433 1.00 90.56 117 VAL A C 1
ATOM 958 O O . VAL A 1 117 ? 8.473 -0.327 -7.825 1.00 90.56 117 VAL A O 1
ATOM 961 N N . THR A 1 118 ? 10.545 0.557 -7.840 1.00 90.75 118 THR A N 1
ATOM 962 C CA . THR A 1 118 ? 10.846 0.306 -6.423 1.00 90.75 118 THR A CA 1
ATOM 963 C C . THR A 1 118 ? 9.822 0.973 -5.508 1.00 90.75 118 THR A C 1
ATOM 965 O O . THR A 1 118 ? 9.260 0.314 -4.627 1.00 90.75 118 THR A O 1
ATOM 968 N N . PHE A 1 119 ? 9.472 2.230 -5.789 1.00 93.38 119 PHE A N 1
ATOM 969 C CA . PHE A 1 119 ? 8.448 2.969 -5.059 1.00 93.38 119 PHE A CA 1
ATOM 970 C C . PHE A 1 119 ? 7.108 2.225 -5.036 1.00 93.38 119 PHE A C 1
ATOM 972 O O . PHE A 1 119 ? 6.541 1.956 -3.972 1.00 93.38 119 PHE A O 1
ATOM 979 N N . TYR A 1 120 ? 6.589 1.833 -6.204 1.00 95.00 120 TYR A N 1
ATOM 980 C CA . TYR A 1 120 ? 5.292 1.162 -6.271 1.00 95.00 120 TYR A CA 1
ATOM 981 C C . TYR A 1 120 ? 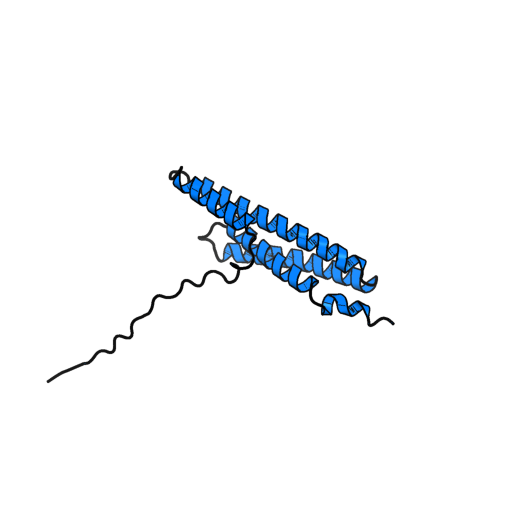5.313 -0.245 -5.674 1.00 95.00 120 TYR A C 1
ATOM 983 O O . TYR A 1 120 ? 4.332 -0.637 -5.03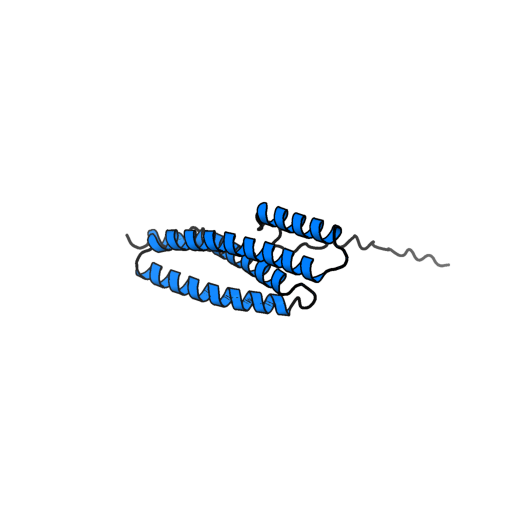7 1.00 95.00 120 TYR A O 1
ATOM 991 N N . LEU A 1 121 ? 6.404 -1.002 -5.819 1.00 92.94 121 LEU A N 1
ATOM 992 C CA . LEU A 1 121 ? 6.523 -2.318 -5.183 1.00 92.94 121 LEU A CA 1
ATOM 993 C C . LEU A 1 121 ? 6.532 -2.210 -3.653 1.00 92.94 121 LEU A C 1
ATOM 995 O O . LEU A 1 121 ? 5.833 -2.984 -2.991 1.00 92.94 121 LEU A O 1
ATOM 999 N N . CYS A 1 122 ? 7.220 -1.208 -3.095 1.00 94.44 122 CYS A N 1
ATOM 1000 C CA . CYS A 1 122 ? 7.134 -0.897 -1.669 1.00 94.44 122 CYS A CA 1
ATOM 1001 C C . CYS A 1 122 ? 5.680 -0.626 -1.248 1.00 94.44 122 CYS A C 1
ATOM 1003 O O . CYS A 1 122 ? 5.172 -1.230 -0.294 1.00 94.44 122 CYS A O 1
ATOM 1005 N N . ARG A 1 123 ? 4.954 0.206 -2.009 1.00 96.38 123 ARG A N 1
ATOM 1006 C CA . ARG A 1 123 ? 3.554 0.533 -1.696 1.00 96.38 123 ARG A CA 1
ATOM 1007 C C . ARG A 1 123 ? 2.641 -0.680 -1.760 1.00 96.38 123 ARG A C 1
ATOM 1009 O O . ARG A 1 123 ? 1.751 -0.795 -0.913 1.00 96.38 123 ARG A O 1
ATOM 1016 N N . VAL A 1 124 ? 2.838 -1.590 -2.718 1.00 96.00 124 VAL A N 1
ATOM 1017 C CA . VAL A 1 124 ? 2.086 -2.856 -2.786 1.00 96.00 124 VAL A CA 1
ATOM 1018 C C . VAL A 1 124 ? 2.233 -3.626 -1.480 1.00 96.00 124 VAL A C 1
ATOM 1020 O O . VAL A 1 124 ? 1.226 -4.008 -0.878 1.00 96.00 124 VAL A O 1
ATOM 1023 N N . HIS A 1 125 ? 3.461 -3.813 -1.009 1.00 94.19 125 HIS A N 1
ATOM 1024 C CA . HIS A 1 125 ? 3.676 -4.603 0.191 1.00 94.19 125 HIS A CA 1
ATOM 1025 C C . HIS A 1 125 ? 3.189 -3.934 1.463 1.00 94.19 125 HIS A C 1
ATOM 1027 O O . HIS A 1 125 ? 2.500 -4.572 2.259 1.00 94.19 125 HIS A O 1
ATOM 1033 N N . ALA A 1 126 ? 3.497 -2.653 1.663 1.00 95.44 126 ALA A N 1
ATOM 1034 C CA . ALA A 1 126 ? 3.008 -1.926 2.829 1.00 95.44 126 ALA A CA 1
ATOM 1035 C C . ALA A 1 126 ? 1.470 -1.989 2.894 1.00 95.44 126 ALA A C 1
ATOM 1037 O O . ALA A 1 126 ? 0.877 -2.231 3.948 1.00 95.44 126 ALA A O 1
ATOM 1038 N N . THR A 1 127 ? 0.807 -1.885 1.737 1.00 97.06 127 THR A N 1
ATOM 1039 C CA . THR A 1 127 ? -0.649 -2.054 1.614 1.00 97.06 127 THR A CA 1
ATOM 1040 C C . THR A 1 127 ? -1.091 -3.476 1.977 1.00 97.06 127 THR A C 1
ATOM 1042 O O . THR A 1 127 ? -2.093 -3.658 2.668 1.00 97.06 127 THR A O 1
ATOM 1045 N N . ASN A 1 128 ? -0.349 -4.508 1.574 1.00 95.62 128 ASN A N 1
ATOM 1046 C CA . ASN A 1 128 ? -0.635 -5.894 1.950 1.00 95.62 128 ASN A CA 1
ATOM 1047 C C . ASN A 1 128 ? -0.484 -6.156 3.446 1.00 95.62 128 ASN A C 1
ATOM 1049 O O . ASN A 1 128 ? -1.352 -6.807 4.037 1.00 95.62 128 ASN A O 1
ATOM 1053 N N . GLN A 1 129 ? 0.567 -5.623 4.068 1.00 94.50 129 GLN A N 1
ATOM 1054 C CA . GLN A 1 129 ? 0.741 -5.657 5.517 1.00 94.50 129 GLN A CA 1
ATOM 1055 C C . GLN A 1 129 ? -0.444 -4.995 6.220 1.00 94.50 129 GLN A C 1
ATOM 1057 O O . GLN A 1 129 ? -1.029 -5.587 7.129 1.00 94.50 129 GLN A O 1
ATOM 1062 N N . ARG A 1 130 ? -0.875 -3.820 5.750 1.00 96.38 130 ARG A N 1
ATOM 1063 C CA . ARG A 1 130 ? -2.017 -3.114 6.336 1.00 96.38 130 ARG A CA 1
ATOM 1064 C C . ARG A 1 130 ? -3.335 -3.868 6.170 1.00 96.38 130 ARG A C 1
ATOM 1066 O O . ARG A 1 130 ? -4.125 -3.943 7.109 1.00 96.38 130 ARG A O 1
ATOM 1073 N N . ILE A 1 131 ? -3.550 -4.509 5.019 1.00 95.62 131 ILE A N 1
ATOM 1074 C CA . ILE A 1 131 ? -4.699 -5.401 4.800 1.00 95.62 131 ILE A CA 1
ATOM 1075 C C . ILE A 1 131 ? -4.690 -6.556 5.807 1.00 95.62 131 ILE A C 1
ATOM 1077 O O . ILE A 1 131 ? -5.748 -6.906 6.334 1.00 95.62 131 ILE A O 1
ATOM 1081 N N . ARG A 1 132 ? -3.527 -7.163 6.083 1.00 94.38 132 ARG A N 1
ATOM 1082 C CA . ARG A 1 132 ? -3.403 -8.212 7.110 1.00 94.38 132 ARG A CA 1
ATOM 1083 C C . ARG A 1 132 ? -3.718 -7.665 8.500 1.00 94.38 132 ARG A C 1
ATOM 1085 O O . ARG A 1 132 ? -4.500 -8.291 9.209 1.00 94.38 132 ARG A O 1
ATOM 1092 N N . TRP A 1 133 ? -3.203 -6.484 8.836 1.00 94.06 133 TRP A N 1
ATOM 1093 C CA . TRP A 1 133 ? -3.474 -5.810 10.106 1.00 94.06 133 TRP A CA 1
ATOM 1094 C C . TRP A 1 133 ? -4.976 -5.555 10.319 1.00 94.06 133 TRP A C 1
ATOM 1096 O O . TRP A 1 133 ? -5.537 -5.993 11.316 1.00 94.06 133 TRP A O 1
ATOM 1106 N N . LEU A 1 134 ? -5.690 -4.994 9.336 1.00 94.56 134 LEU A N 1
ATOM 1107 C CA . LEU A 1 134 ? -7.150 -4.793 9.424 1.00 94.56 134 LEU A CA 1
ATOM 1108 C C . LEU A 1 134 ? -7.959 -6.105 9.483 1.00 94.56 134 LEU A C 1
ATOM 1110 O O . LEU A 1 134 ? -9.125 -6.116 9.890 1.00 94.56 134 LEU A O 1
ATOM 1114 N N . ARG A 1 135 ? -7.379 -7.224 9.032 1.00 92.69 135 ARG A N 1
ATOM 1115 C CA . ARG A 1 135 ? -7.980 -8.562 9.140 1.00 92.69 135 ARG A CA 1
ATOM 1116 C C . ARG A 1 135 ? -7.678 -9.242 10.471 1.00 92.69 135 ARG A C 1
ATOM 1118 O O . ARG A 1 135 ? -8.266 -10.302 10.713 1.00 92.69 135 ARG A O 1
ATOM 1125 N N . ALA A 1 136 ? -6.809 -8.696 11.306 1.00 88.06 136 ALA A N 1
ATOM 1126 C CA . ALA A 1 136 ? -6.480 -9.316 12.571 1.00 88.06 136 ALA A CA 1
ATOM 1127 C C . ALA A 1 136 ? -7.688 -9.246 13.541 1.00 88.06 136 ALA A C 1
ATOM 1129 O O . ALA A 1 136 ? -8.501 -8.314 13.471 1.00 88.06 136 ALA A O 1
ATOM 1130 N N . PRO A 1 137 ? -7.923 -10.288 14.366 1.00 76.38 137 PRO A N 1
ATOM 1131 C CA . PRO A 1 137 ? -9.074 -10.331 15.264 1.00 76.38 137 PRO A CA 1
ATOM 1132 C C . PRO A 1 137 ? -9.054 -9.250 16.337 1.00 76.38 137 PRO A C 1
ATOM 1134 O O . PRO A 1 137 ? -10.119 -8.772 16.685 1.00 76.38 137 PRO A O 1
ATOM 1137 N N . ASP A 1 138 ? -7.887 -8.855 16.829 1.00 70.69 138 ASP A N 1
ATOM 1138 C CA . ASP A 1 138 ? -7.664 -7.809 17.833 1.00 70.69 138 ASP A CA 1
ATOM 1139 C C . ASP A 1 138 ? -8.198 -6.437 17.392 1.00 70.69 138 ASP A C 1
ATOM 1141 O O . ASP A 1 138 ? -8.910 -5.784 18.153 1.00 70.69 138 ASP A O 1
ATOM 1145 N N . VAL A 1 139 ? -7.991 -6.062 16.125 1.00 67.12 139 VAL A N 1
ATOM 1146 C CA . VAL A 1 139 ? -8.579 -4.856 15.514 1.00 67.12 139 VAL A CA 1
ATOM 1147 C C . VAL A 1 139 ? -10.116 -4.928 15.477 1.00 67.12 139 VAL A C 1
ATOM 1149 O O . VAL A 1 139 ? -10.791 -3.902 15.440 1.00 67.12 139 VAL A O 1
ATOM 1152 N N . ARG A 1 140 ? -10.700 -6.137 15.517 1.00 63.34 140 ARG A N 1
ATOM 1153 C CA . ARG A 1 140 ? -12.158 -6.368 15.560 1.00 63.34 140 ARG A CA 1
ATOM 1154 C C . ARG A 1 140 ? -12.709 -6.658 16.962 1.00 63.34 140 ARG A C 1
ATOM 1156 O O . ARG A 1 140 ? -13.906 -6.483 17.186 1.00 63.34 140 ARG A O 1
ATOM 1163 N N . ALA A 1 141 ? -11.886 -7.159 17.882 1.00 56.66 141 ALA A N 1
ATOM 1164 C CA . ALA A 1 141 ? -12.276 -7.682 19.195 1.00 56.66 141 ALA A CA 1
ATOM 1165 C C . ALA A 1 141 ? -12.676 -6.573 20.170 1.00 56.66 141 ALA A C 1
ATOM 1167 O O . ALA A 1 141 ? -13.406 -6.816 21.131 1.00 56.66 141 ALA A O 1
ATOM 1168 N N . THR A 1 142 ? -12.330 -5.329 19.850 1.00 54.97 142 THR A N 1
ATOM 1169 C CA . THR A 1 142 ? -12.843 -4.131 20.514 1.00 54.97 142 THR A CA 1
ATOM 1170 C C . THR A 1 142 ? -14.376 -3.968 20.408 1.00 54.97 142 THR A C 1
ATOM 1172 O O . THR A 1 142 ? -14.936 -3.061 21.025 1.00 54.97 142 THR A O 1
ATOM 1175 N N . ARG A 1 143 ? -15.070 -4.881 19.703 1.00 51.91 143 ARG A N 1
ATOM 1176 C CA . ARG A 1 143 ? -16.531 -5.087 19.695 1.00 51.91 143 ARG A CA 1
ATOM 1177 C C . ARG A 1 143 ? -17.115 -5.561 21.034 1.00 51.91 143 ARG A C 1
ATOM 1179 O O . ARG A 1 143 ? -18.282 -5.292 21.296 1.00 51.91 143 ARG A O 1
ATOM 1186 N N . ASN A 1 144 ? -16.350 -6.283 21.854 1.00 47.41 144 ASN A N 1
ATOM 1187 C CA . ASN A 1 144 ? -16.908 -7.028 22.993 1.00 47.41 144 ASN A CA 1
ATOM 1188 C C . ASN A 1 144 ? -16.624 -6.403 24.371 1.00 47.41 144 ASN A C 1
ATOM 1190 O O . ASN A 1 144 ? -17.167 -6.881 25.357 1.00 47.41 144 ASN A O 1
ATOM 1194 N N . ALA A 1 145 ? -15.812 -5.346 24.454 1.00 53.19 145 ALA A N 1
ATOM 1195 C CA . ALA A 1 145 ? -15.464 -4.695 25.725 1.00 53.19 145 ALA A CA 1
ATOM 1196 C C . ALA A 1 145 ? -16.481 -3.627 26.186 1.00 53.19 145 ALA A C 1
ATOM 1198 O O . ALA A 1 145 ? -16.232 -2.923 27.156 1.00 53.19 145 ALA A O 1
ATOM 1199 N N . ALA A 1 146 ? -17.600 -3.473 25.472 1.00 48.00 146 ALA A N 1
ATOM 1200 C CA . ALA A 1 146 ? -18.634 -2.474 25.752 1.00 48.00 146 ALA A CA 1
ATOM 1201 C C . ALA A 1 146 ? -20.030 -3.112 25.886 1.00 48.00 146 ALA A C 1
ATOM 1203 O O . ALA A 1 146 ? -20.998 -2.606 25.318 1.00 48.00 146 ALA A O 1
ATOM 1204 N N . ARG A 1 147 ? -20.121 -4.255 26.574 1.00 44.56 147 ARG A N 1
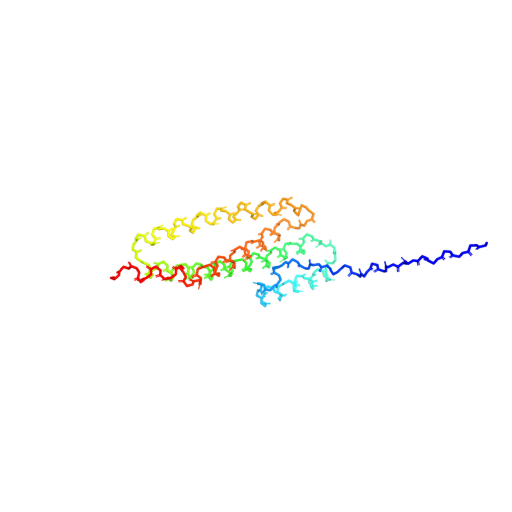ATOM 1205 C CA . ARG A 1 147 ? -21.390 -4.832 27.033 1.00 44.56 147 ARG A CA 1
ATOM 1206 C C . ARG A 1 147 ? -21.403 -4.900 28.545 1.00 44.56 147 ARG A C 1
ATOM 1208 O O . ARG A 1 147 ? -20.367 -5.335 29.089 1.00 44.56 147 ARG A O 1
#

Sequence (147 aa):
MLAFVAMLWGLGPMSVQSPAWLGEFSASFHACMRSAKRWQRSRSDDENLFEIARMACAEAEWKRRDRVLNQLYKRVHDRLPPAQRTRLAALERQWVTEREMQCNAETEKHSFESEGVTFYLCRVHATNQRIRWLRAPDVRATRNAAR

pLDDT: mean 82.49, std 18.17, range [40.75, 98.38]